Protein AF-A0A7S1J091-F1 (afdb_monomer)

pLDDT: mean 82.95, std 12.58, range [36.88, 96.19]

Solvent-accessible surface area (backbone atoms only — not comparable to full-atom values): 8462 Å² total; per-residue (Å²): 136,86,67,99,62,53,70,35,52,50,49,36,64,48,36,60,79,71,74,40,63,52,51,76,31,78,96,23,34,43,68,65,66,61,42,36,55,35,4,48,77,66,75,48,70,45,43,36,23,9,22,50,49,23,56,37,58,48,93,81,38,58,74,52,55,47,66,81,62,34,46,31,11,23,30,62,69,68,49,72,40,81,42,84,89,72,22,66,39,61,49,93,67,66,66,77,58,61,71,45,66,71,35,88,83,63,70,49,46,40,24,36,40,49,70,64,50,87,77,51,63,63,56,52,51,33,14,59,79,55,74,30,44,70,52,84,60,83,76,84,86,77,84,84,83,128

Mean predicted aligned error: 6.7 Å

Nearest PDB structures (foldseek):
  6s2x-assembly2_BBB  TM=3.663E-01  e=9.643E+00  Legionella pneumophila 130b
  3iv6-assembly2_B  TM=3.429E-01  e=9.025E+00  Cereibacter sphaeroides 2.4.1

Sequence (146 aa):
RRELASDPEVLASTLPTWGVDGFNGDTMQAVPEEYWRASLAHGRPLALEPEGGGYGAAYSLPPLASLNWTSMGWGYWWASMQLPAGTTQYGAAPGVDRLKWLDPEGRRMTHVCDRWQKHRGPAMQLAFFNGAGYVPWENIRGIWNG

Structure (mmCIF, N/CA/C/O backbone):
data_AF-A0A7S1J091-F1
#
_entry.id   AF-A0A7S1J091-F1
#
loop_
_atom_site.group_PDB
_atom_site.id
_atom_site.type_symbol
_atom_site.label_atom_id
_atom_site.label_alt_id
_atom_site.label_comp_id
_atom_site.label_asym_id
_atom_site.label_entity_id
_atom_site.label_seq_id
_atom_site.pdbx_PDB_ins_code
_atom_site.Cartn_x
_atom_site.Cartn_y
_atom_site.C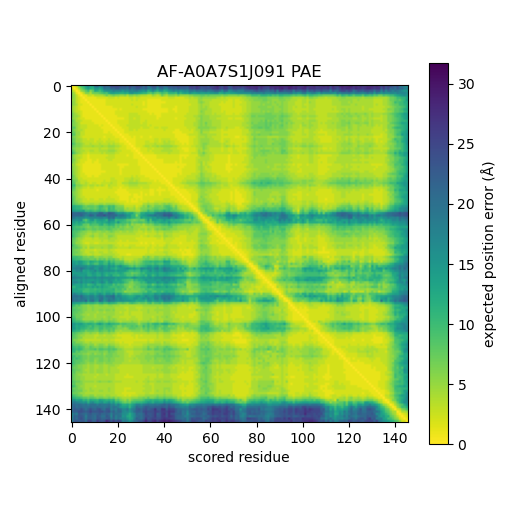artn_z
_atom_site.occupancy
_atom_site.B_iso_or_equiv
_atom_site.auth_seq_id
_atom_site.auth_comp_id
_atom_site.auth_asym_id
_atom_site.auth_atom_id
_atom_site.pdbx_PDB_model_num
ATOM 1 N N . ARG A 1 1 ? -6.397 20.587 18.016 1.00 50.88 1 ARG A N 1
ATOM 2 C CA . ARG A 1 1 ? -7.709 20.011 18.393 1.00 50.88 1 ARG A CA 1
ATOM 3 C C . ARG A 1 1 ? -7.412 18.638 18.987 1.00 50.88 1 ARG A C 1
ATOM 5 O O . ARG A 1 1 ? -6.716 17.892 18.321 1.00 50.88 1 ARG A O 1
ATOM 12 N N . ARG A 1 2 ? -7.767 18.347 20.246 1.00 55.06 2 ARG A N 1
ATOM 13 C CA . ARG A 1 2 ? -7.645 16.981 20.787 1.00 55.06 2 ARG A CA 1
ATOM 14 C C . ARG A 1 2 ? -8.987 16.310 20.568 1.00 55.06 2 ARG A C 1
ATOM 16 O O . ARG A 1 2 ? -9.983 16.776 21.113 1.00 55.06 2 ARG A O 1
ATOM 23 N N . GLU A 1 3 ? -9.006 15.319 19.697 1.00 74.88 3 GLU A N 1
ATOM 24 C CA . GLU A 1 3 ? -10.199 14.514 19.467 1.00 74.88 3 GLU A CA 1
ATOM 25 C C . GLU A 1 3 ? -10.390 13.540 20.640 1.00 74.88 3 GLU A C 1
ATOM 27 O O . GLU A 1 3 ? -9.458 13.290 21.408 1.00 74.88 3 GLU A O 1
ATOM 32 N N . LEU A 1 4 ? -11.621 13.062 20.840 1.00 82.25 4 LEU A N 1
ATOM 33 C CA . LEU A 1 4 ? -11.992 12.201 21.975 1.00 82.25 4 LEU A CA 1
ATOM 34 C C . LEU A 1 4 ? -11.426 10.775 21.861 1.00 82.25 4 LEU A C 1
ATOM 36 O O . LEU A 1 4 ? -11.417 10.043 22.846 1.00 82.25 4 LEU A O 1
ATOM 40 N N . ALA A 1 5 ? -10.958 10.398 20.674 1.00 88.00 5 ALA A N 1
ATOM 41 C CA . ALA A 1 5 ? -10.356 9.114 20.353 1.00 88.00 5 ALA A CA 1
ATOM 42 C C . ALA A 1 5 ? -9.159 9.331 19.414 1.00 88.00 5 ALA A C 1
ATOM 44 O O . ALA A 1 5 ? -9.018 10.401 18.819 1.00 88.00 5 ALA A O 1
ATOM 45 N N . SER A 1 6 ? -8.281 8.335 19.314 1.00 93.69 6 SER A N 1
ATOM 46 C CA . SER A 1 6 ? -7.167 8.350 18.365 1.00 93.69 6 SER A CA 1
ATOM 47 C C . SER A 1 6 ? -7.654 8.036 16.945 1.00 93.69 6 SER A C 1
ATOM 49 O O . SER A 1 6 ? -8.671 7.362 16.775 1.00 93.69 6 SER A O 1
ATOM 51 N N . ASP A 1 7 ? -6.909 8.465 15.923 1.00 93.31 7 ASP A N 1
ATOM 52 C CA . ASP A 1 7 ? -7.236 8.172 14.518 1.00 93.31 7 ASP A CA 1
ATOM 53 C C . ASP A 1 7 ? -7.452 6.660 14.251 1.00 93.31 7 ASP A C 1
ATOM 55 O O . ASP A 1 7 ? -8.443 6.323 13.595 1.00 93.31 7 ASP A O 1
ATOM 59 N N . PRO A 1 8 ? -6.634 5.726 14.799 1.00 94.69 8 PRO A N 1
ATOM 60 C CA . PRO A 1 8 ? -6.902 4.287 14.725 1.00 94.69 8 PRO A CA 1
ATOM 61 C C . PRO A 1 8 ? -8.286 3.871 15.232 1.00 94.69 8 PRO A C 1
ATOM 63 O O . PRO A 1 8 ? -8.980 3.116 14.556 1.00 94.69 8 PRO A O 1
ATOM 66 N N . GLU A 1 9 ? -8.702 4.367 16.401 1.00 95.62 9 GLU A N 1
ATOM 67 C CA . GLU A 1 9 ? -10.000 4.035 17.008 1.00 95.62 9 GLU A CA 1
ATOM 68 C C . GLU A 1 9 ? -11.168 4.615 16.204 1.00 95.62 9 GLU A C 1
ATOM 70 O O . GLU A 1 9 ? -12.186 3.949 15.982 1.00 95.62 9 GLU A O 1
ATOM 75 N N . VAL A 1 10 ? -11.018 5.850 15.716 1.00 94.75 10 VAL A N 1
ATOM 76 C CA . VAL A 1 10 ? -12.036 6.502 14.886 1.00 94.75 10 VAL A CA 1
ATOM 77 C C . VAL A 1 10 ? -12.226 5.740 13.575 1.00 94.75 10 VAL A C 1
ATOM 79 O O . VAL A 1 10 ? -13.361 5.425 13.215 1.00 94.75 10 VAL A O 1
ATOM 82 N N . LEU A 1 11 ? -11.145 5.388 12.872 1.00 94.62 11 LEU A N 1
ATOM 83 C CA . LEU A 1 11 ? -11.247 4.634 11.620 1.00 94.62 11 LEU A CA 1
ATOM 84 C C . LEU A 1 11 ? -11.773 3.211 11.840 1.00 94.62 11 LEU A C 1
ATOM 86 O O . LEU A 1 11 ? -12.645 2.773 11.088 1.00 94.62 11 LEU A O 1
ATOM 90 N N . ALA A 1 12 ? -11.294 2.511 12.873 1.00 95.31 12 ALA A N 1
ATOM 91 C CA . ALA A 1 12 ? -11.717 1.145 13.181 1.00 95.31 12 ALA A CA 1
ATOM 92 C C . ALA A 1 12 ? -13.221 1.041 13.476 1.00 95.31 12 ALA A C 1
ATOM 94 O O . ALA A 1 12 ? -13.865 0.093 13.032 1.00 95.31 12 ALA A O 1
ATOM 95 N N . SER A 1 13 ? -13.789 2.029 14.170 1.00 94.06 13 SER A N 1
ATOM 96 C CA . SER A 1 13 ? -15.223 2.065 14.476 1.00 94.06 13 SER A CA 1
ATOM 97 C C . SER A 1 13 ? -16.081 2.597 13.322 1.00 94.06 13 SER A C 1
ATOM 99 O O . SER A 1 13 ? -17.204 2.134 13.129 1.00 94.06 13 SER A O 1
ATOM 101 N N . THR A 1 14 ? -15.571 3.546 12.528 1.00 94.69 14 THR A N 1
ATOM 102 C CA . THR A 1 14 ? -16.380 4.270 11.533 1.00 94.69 14 THR A CA 1
ATOM 103 C C . THR A 1 14 ? -16.428 3.574 10.174 1.00 94.69 14 THR A C 1
ATOM 105 O O . THR A 1 14 ? -17.515 3.414 9.615 1.00 94.69 14 THR A O 1
ATOM 108 N N . LEU A 1 15 ? -15.289 3.127 9.630 1.00 94.94 15 LEU A N 1
ATOM 109 C CA . LEU A 1 15 ? -15.224 2.549 8.278 1.00 94.94 15 LEU A CA 1
ATOM 110 C C . LEU A 1 15 ? -16.178 1.353 8.071 1.00 94.94 15 LEU A C 1
ATOM 112 O O . LEU A 1 15 ? -16.877 1.330 7.050 1.00 94.94 15 LEU A O 1
ATOM 116 N N . PRO A 1 16 ? -16.331 0.420 9.036 1.00 92.00 16 PRO A N 1
ATOM 117 C CA . PRO A 1 16 ? -17.281 -0.683 8.902 1.00 92.00 16 PRO A CA 1
ATOM 118 C C . PRO A 1 16 ? -18.736 -0.235 8.730 1.00 92.00 16 PRO A C 1
ATOM 120 O O . PRO A 1 16 ? -19.500 -0.914 8.042 1.00 92.00 16 PRO A O 1
ATOM 123 N N . THR A 1 17 ? -19.122 0.903 9.321 1.00 94.06 17 THR A N 1
ATOM 124 C CA . THR A 1 17 ? -20.486 1.457 9.205 1.00 94.06 17 THR A CA 1
ATOM 125 C C . THR A 1 17 ? -20.792 1.965 7.798 1.00 94.06 17 THR A C 1
ATOM 127 O O . THR A 1 17 ? -21.953 2.034 7.402 1.00 94.06 17 THR A O 1
ATOM 130 N N . TRP A 1 18 ? -19.751 2.272 7.023 1.00 95.06 18 TRP A N 1
ATOM 131 C CA . TRP A 1 18 ? -19.848 2.697 5.628 1.00 95.06 18 TRP A CA 1
ATOM 132 C C . TRP A 1 18 ? -19.681 1.538 4.643 1.00 95.06 18 TRP A C 1
ATOM 134 O O . TRP A 1 18 ? -19.684 1.763 3.436 1.00 95.06 18 TRP A O 1
ATOM 144 N N . GLY A 1 19 ? -19.515 0.305 5.136 1.00 94.00 19 GLY A N 1
ATOM 145 C CA . GLY A 1 19 ? -19.191 -0.843 4.289 1.00 94.00 19 GLY A CA 1
ATOM 146 C C . GLY A 1 19 ? -17.793 -0.752 3.672 1.00 94.00 19 GLY A C 1
ATOM 147 O O . GLY A 1 19 ? -17.563 -1.316 2.609 1.00 94.00 19 GLY A O 1
ATOM 148 N N . VAL A 1 20 ? -16.878 -0.016 4.310 1.00 94.12 20 VAL A N 1
ATOM 149 C CA . VAL A 1 20 ? -15.489 0.125 3.872 1.00 94.12 20 VAL A CA 1
ATOM 150 C C . VAL A 1 20 ? -14.621 -0.869 4.640 1.00 94.12 20 VAL A C 1
ATOM 152 O O . VAL A 1 20 ? -14.604 -0.860 5.870 1.00 94.12 20 VAL A O 1
ATOM 155 N N . ASP A 1 21 ? -13.880 -1.707 3.916 1.00 93.50 21 ASP A N 1
ATOM 156 C CA . ASP A 1 21 ? -13.051 -2.764 4.511 1.00 93.50 21 ASP A CA 1
ATOM 157 C C . ASP A 1 21 ? -11.617 -2.323 4.825 1.00 93.50 21 ASP A C 1
ATOM 159 O O . ASP A 1 21 ? -10.864 -3.068 5.442 1.00 93.50 21 ASP A O 1
ATOM 163 N N . GLY A 1 22 ? -11.208 -1.123 4.416 1.00 93.75 22 GLY A N 1
ATOM 164 C CA . GLY A 1 22 ? -9.831 -0.664 4.556 1.00 93.75 22 GLY A CA 1
ATOM 165 C C . GLY A 1 22 ? -9.597 0.722 3.977 1.00 93.75 22 GLY A C 1
ATOM 166 O O . GLY A 1 22 ? -10.535 1.412 3.580 1.00 93.75 22 GLY A O 1
ATOM 167 N N . PHE A 1 23 ? -8.339 1.147 3.925 1.00 92.94 23 PHE A N 1
ATOM 168 C CA . PHE A 1 23 ? -7.987 2.444 3.358 1.00 92.94 23 PHE A CA 1
ATOM 169 C C . PHE A 1 23 ? -6.600 2.448 2.719 1.00 92.94 23 PHE A C 1
ATOM 171 O O . PHE A 1 23 ? -5.694 1.704 3.102 1.00 92.94 23 PHE A O 1
ATOM 178 N N . ASN A 1 24 ? -6.455 3.348 1.749 1.00 91.00 24 ASN A N 1
ATOM 179 C CA . ASN A 1 24 ? -5.197 3.639 1.086 1.00 91.00 24 ASN A CA 1
ATOM 180 C C . ASN A 1 24 ? -4.383 4.645 1.914 1.00 91.00 24 ASN A C 1
ATOM 182 O O . ASN A 1 24 ? -4.865 5.736 2.218 1.00 91.00 24 ASN A O 1
ATOM 186 N N . GLY A 1 25 ? -3.164 4.264 2.293 1.00 89.81 25 GLY A N 1
ATOM 187 C CA . GLY A 1 25 ? -2.206 5.102 3.009 1.00 89.81 25 GLY A CA 1
ATOM 188 C C . GLY A 1 25 ? -1.366 5.931 2.044 1.00 89.81 25 GLY A C 1
ATOM 189 O O . GLY A 1 25 ? -0.169 5.677 1.894 1.00 89.81 25 GLY A O 1
ATOM 190 N N . ASP A 1 26 ? -1.984 6.888 1.351 1.00 87.31 26 ASP A N 1
ATOM 191 C CA . ASP A 1 26 ? -1.262 7.797 0.454 1.00 87.31 26 ASP A CA 1
ATOM 192 C C . ASP A 1 26 ? -0.231 8.612 1.235 1.00 87.31 26 ASP A C 1
ATOM 194 O O . ASP A 1 26 ? -0.509 9.079 2.339 1.00 87.31 26 ASP A O 1
ATOM 198 N N . THR A 1 27 ? 0.981 8.755 0.696 1.00 84.62 27 THR A N 1
ATOM 199 C CA . THR A 1 27 ? 2.152 9.363 1.357 1.00 84.62 27 THR A CA 1
ATOM 200 C C . THR A 1 27 ? 2.676 8.617 2.590 1.00 84.62 27 THR A C 1
ATOM 202 O O . THR A 1 27 ? 3.646 9.051 3.215 1.00 84.62 27 THR A O 1
ATOM 205 N N . MET A 1 28 ? 2.101 7.456 2.922 1.00 87.31 28 MET A N 1
ATOM 206 C CA . MET A 1 28 ? 2.491 6.645 4.074 1.00 87.31 28 MET A CA 1
ATOM 207 C C . MET A 1 28 ? 3.260 5.403 3.625 1.00 87.31 28 MET A C 1
ATOM 209 O O . MET A 1 28 ? 2.666 4.408 3.220 1.00 87.31 28 MET A O 1
ATOM 213 N N . GLN A 1 29 ? 4.591 5.408 3.760 1.00 84.06 29 GLN A N 1
ATOM 214 C CA . GLN A 1 29 ? 5.416 4.238 3.405 1.00 84.06 29 GLN A CA 1
ATOM 215 C C . GLN A 1 29 ? 5.144 2.987 4.268 1.00 84.06 29 GLN A C 1
ATOM 217 O O . GLN A 1 29 ? 5.541 1.875 3.916 1.00 84.06 29 GLN A O 1
ATOM 222 N N . ALA A 1 30 ? 4.493 3.179 5.414 1.00 86.69 30 ALA A N 1
ATOM 223 C CA . ALA A 1 30 ? 3.929 2.145 6.265 1.00 86.69 30 ALA A CA 1
ATOM 224 C C . ALA A 1 30 ? 2.669 2.708 6.938 1.00 86.69 30 ALA A C 1
ATOM 226 O O . ALA A 1 30 ? 2.595 3.904 7.201 1.00 86.69 30 ALA A O 1
ATOM 227 N N . VAL A 1 31 ? 1.694 1.858 7.252 1.00 90.31 31 VAL A N 1
ATOM 228 C CA . VAL A 1 31 ? 0.614 2.219 8.181 1.00 90.31 31 VAL A CA 1
ATOM 229 C C . VAL A 1 31 ? 1.001 1.657 9.550 1.00 90.31 31 VAL A C 1
ATOM 231 O O . VAL A 1 31 ? 1.342 0.474 9.603 1.00 90.31 31 VAL A O 1
ATOM 234 N N . PRO A 1 32 ? 1.001 2.446 10.638 1.00 90.38 32 PRO A N 1
ATOM 235 C CA . PRO A 1 32 ? 1.353 1.952 11.968 1.00 90.38 32 PRO A CA 1
ATOM 236 C C . PRO A 1 32 ? 0.501 0.753 12.423 1.00 90.38 32 PRO A C 1
ATOM 238 O O . PRO A 1 32 ? -0.697 0.686 12.148 1.00 90.38 32 PRO A O 1
ATOM 241 N N . GLU A 1 33 ? 1.110 -0.187 13.154 1.00 91.75 33 GLU A N 1
ATOM 242 C CA . GLU A 1 33 ? 0.461 -1.428 13.621 1.00 91.75 33 GLU A CA 1
ATOM 243 C C . GLU A 1 33 ? -0.785 -1.172 14.493 1.00 91.75 33 GLU A C 1
ATOM 245 O O . GLU A 1 33 ? -1.724 -1.968 14.512 1.00 91.75 33 GLU A O 1
ATOM 250 N N . GLU A 1 34 ? -0.834 -0.032 15.183 1.00 93.94 34 GLU A N 1
ATOM 251 C CA . GLU A 1 34 ? -1.977 0.402 15.996 1.00 93.94 34 GLU A CA 1
ATOM 252 C C . GLU A 1 34 ? -3.298 0.485 15.215 1.00 93.94 34 GLU A C 1
ATOM 254 O O . GLU A 1 34 ? -4.339 0.158 15.780 1.00 93.94 34 GLU A O 1
ATOM 259 N N . TYR A 1 35 ? -3.275 0.813 13.917 1.00 94.56 35 TYR A N 1
ATOM 260 C CA . TYR A 1 35 ? -4.479 0.815 13.073 1.00 94.56 35 TYR A CA 1
ATOM 261 C C . TYR A 1 35 ? -5.050 -0.593 12.903 1.00 94.56 35 TYR A C 1
ATOM 263 O O . TYR A 1 35 ? -6.261 -0.803 12.987 1.00 94.56 35 TYR A O 1
ATOM 271 N N . TRP A 1 36 ? -4.173 -1.580 12.717 1.00 94.50 36 TRP A N 1
ATOM 272 C CA . TRP A 1 36 ? -4.578 -2.977 12.635 1.00 94.50 36 TRP A CA 1
ATOM 273 C C . TRP A 1 36 ? -5.072 -3.488 13.993 1.00 94.50 36 TRP A C 1
ATOM 275 O O . TRP A 1 36 ? -6.148 -4.082 14.068 1.00 94.50 36 TRP A O 1
ATOM 285 N N . ARG A 1 37 ? -4.357 -3.194 15.087 1.00 96.12 37 ARG A N 1
ATOM 286 C CA . ARG A 1 37 ? -4.762 -3.606 16.445 1.00 96.12 37 ARG A CA 1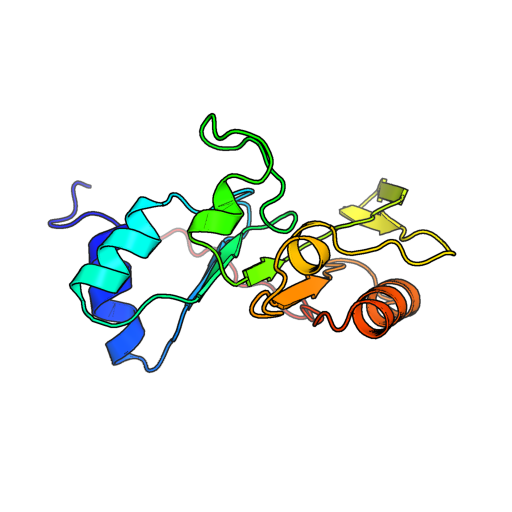
ATOM 287 C C . ARG A 1 37 ? -6.121 -3.036 16.847 1.00 96.12 37 ARG A C 1
ATOM 289 O O . ARG A 1 37 ? -6.944 -3.785 17.369 1.00 96.12 37 ARG A O 1
ATOM 296 N N . ALA A 1 38 ? -6.372 -1.759 16.561 1.00 96.19 38 ALA A N 1
ATOM 297 C CA . ALA A 1 38 ? -7.675 -1.140 16.790 1.00 96.19 38 ALA A CA 1
ATOM 298 C C . ALA A 1 38 ? -8.767 -1.863 15.986 1.00 96.19 38 ALA A C 1
ATOM 300 O O . ALA A 1 38 ? -9.783 -2.268 16.542 1.00 96.19 38 ALA A O 1
ATOM 301 N N . SER A 1 39 ? -8.531 -2.141 14.699 1.00 95.75 39 SER A N 1
ATOM 302 C CA . SER A 1 39 ? -9.507 -2.858 13.866 1.00 95.75 39 SER A CA 1
ATOM 303 C C . SER A 1 39 ? -9.859 -4.260 14.386 1.00 95.75 39 SER A C 1
ATOM 305 O O . SER A 1 39 ? -11.025 -4.660 14.379 1.00 95.75 39 SER A O 1
ATOM 307 N N . LEU A 1 40 ? -8.878 -4.985 14.939 1.00 95.12 40 LEU A N 1
ATOM 308 C CA . LEU A 1 40 ? -9.120 -6.275 15.585 1.00 95.12 40 LEU A CA 1
ATOM 309 C C . LEU A 1 40 ? -9.985 -6.155 16.842 1.00 95.12 40 LEU A C 1
ATOM 311 O O . LEU A 1 40 ? -10.839 -7.011 17.063 1.00 95.12 40 LEU A O 1
ATOM 315 N N . ALA A 1 41 ? -9.794 -5.106 17.646 1.00 94.12 41 ALA A N 1
ATOM 316 C CA . ALA A 1 41 ? -10.614 -4.861 18.833 1.00 94.12 41 ALA A CA 1
ATOM 317 C C . ALA A 1 41 ? -12.092 -4.608 18.477 1.00 94.12 41 ALA A C 1
ATOM 319 O O . ALA A 1 41 ? -12.981 -4.978 19.243 1.00 94.12 41 ALA A O 1
ATOM 320 N N . HIS A 1 42 ? -12.355 -4.067 17.283 1.00 90.75 42 HIS A N 1
ATOM 321 C CA . HIS A 1 42 ? -13.697 -3.892 16.710 1.00 90.75 42 HIS A CA 1
ATOM 322 C C . HIS A 1 42 ? -14.192 -5.120 15.915 1.00 90.75 42 HIS A C 1
ATOM 324 O O . HIS A 1 42 ? -15.246 -5.079 15.280 1.00 90.75 42 HIS A O 1
ATOM 330 N N . GLY A 1 43 ? -13.457 -6.238 15.958 1.00 92.81 43 GLY A N 1
ATOM 331 C CA . GLY A 1 43 ? -13.864 -7.532 15.399 1.00 92.81 43 GLY A CA 1
ATOM 332 C C . GLY A 1 43 ? -13.745 -7.656 13.878 1.00 92.81 43 GLY A C 1
ATOM 333 O O . GLY A 1 43 ? -14.204 -8.652 13.317 1.00 92.81 43 GLY A O 1
ATOM 334 N N . ARG A 1 44 ? -13.147 -6.671 13.194 1.00 91.00 44 ARG A N 1
ATOM 335 C CA . ARG A 1 44 ? -12.992 -6.660 11.731 1.00 91.00 44 ARG A CA 1
ATOM 336 C C . ARG A 1 44 ? -11.629 -6.078 11.343 1.00 91.00 44 ARG A C 1
ATOM 338 O O . ARG A 1 44 ? -11.467 -4.864 11.429 1.00 91.00 44 ARG A O 1
ATOM 345 N N . PRO A 1 45 ? -10.657 -6.897 10.898 1.00 92.19 45 PRO A N 1
ATOM 346 C CA . PRO A 1 45 ? -9.360 -6.387 10.473 1.00 92.19 45 PRO A CA 1
ATOM 347 C C . PRO A 1 45 ? -9.506 -5.486 9.244 1.00 92.19 45 PRO A C 1
ATOM 349 O O . PRO A 1 45 ? -10.085 -5.899 8.240 1.00 92.19 45 PRO A O 1
ATOM 352 N N . LEU A 1 46 ? -8.963 -4.271 9.321 1.00 94.31 46 LEU A N 1
ATOM 353 C CA . LEU A 1 46 ? -8.937 -3.348 8.188 1.00 94.31 46 LEU A CA 1
ATOM 354 C C . LEU A 1 46 ? -7.864 -3.761 7.172 1.00 94.31 46 LEU A C 1
ATOM 356 O O . LEU A 1 46 ? -6.745 -4.130 7.533 1.00 94.31 46 LEU A O 1
ATOM 360 N N . ALA A 1 47 ? -8.186 -3.633 5.889 1.00 93.94 47 ALA A N 1
ATOM 361 C CA . ALA A 1 47 ? -7.255 -3.787 4.786 1.00 93.94 47 ALA A CA 1
ATOM 362 C C . ALA A 1 47 ? -6.406 -2.512 4.642 1.00 93.94 47 ALA A C 1
ATOM 364 O O . ALA A 1 47 ? -6.841 -1.491 4.108 1.00 93.94 47 ALA A O 1
ATOM 365 N N . LEU A 1 48 ? -5.196 -2.557 5.196 1.00 93.44 48 LEU A N 1
ATOM 366 C CA . LEU A 1 48 ? -4.273 -1.424 5.216 1.00 93.44 48 LEU A CA 1
ATOM 367 C C . LEU A 1 48 ? -3.355 -1.468 3.997 1.00 93.44 48 LEU A C 1
ATOM 369 O O . LEU A 1 48 ? -2.648 -2.457 3.790 1.00 93.44 48 LEU A O 1
ATOM 373 N N . GLU A 1 49 ? -3.332 -0.385 3.225 1.00 93.00 49 GLU A N 1
ATOM 374 C CA . GLU A 1 49 ? -2.601 -0.313 1.963 1.00 93.00 49 GLU A CA 1
ATOM 375 C C . GLU A 1 49 ? -1.567 0.838 1.967 1.00 93.00 49 GLU A C 1
ATOM 377 O O . GLU A 1 49 ? -1.856 1.922 1.464 1.00 93.00 49 GLU A O 1
ATOM 382 N N . PRO A 1 50 ? -0.361 0.653 2.544 1.00 90.50 50 PRO A N 1
ATOM 383 C CA . PRO A 1 50 ? 0.708 1.660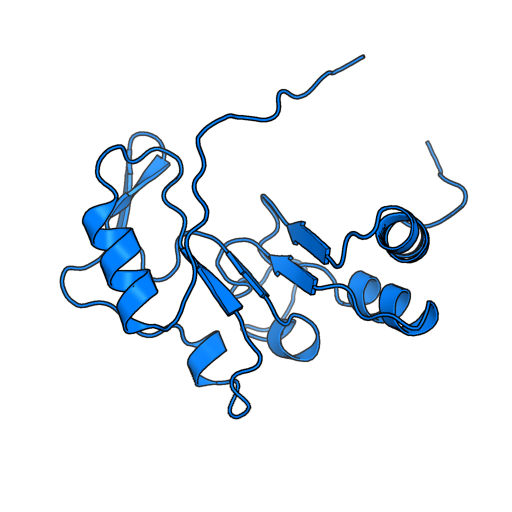 2.541 1.00 90.50 50 PRO A CA 1
ATOM 384 C C . PRO A 1 50 ? 1.315 1.914 1.151 1.00 90.50 50 PRO A C 1
ATOM 386 O O . PRO A 1 50 ? 1.446 0.988 0.344 1.00 90.50 50 PRO A O 1
ATOM 389 N N . GLU A 1 51 ? 1.751 3.152 0.901 1.00 88.44 51 GLU A N 1
ATOM 390 C CA . GLU A 1 51 ? 2.502 3.550 -0.297 1.00 88.44 51 GLU A CA 1
ATOM 391 C C . GLU A 1 51 ? 3.907 2.922 -0.324 1.00 88.44 51 GLU A C 1
ATOM 393 O O . GLU A 1 51 ? 4.494 2.557 0.694 1.00 88.44 51 GLU A O 1
ATOM 398 N N . GLY A 1 52 ? 4.469 2.757 -1.521 1.00 82.38 52 GLY A N 1
ATOM 399 C CA . GLY A 1 52 ? 5.748 2.081 -1.710 1.00 82.38 52 GLY A CA 1
ATOM 400 C C . GLY A 1 52 ? 5.667 0.617 -1.295 1.00 82.38 52 GLY A C 1
ATOM 401 O O . GLY A 1 52 ? 6.629 0.082 -0.756 1.00 82.38 52 GLY A O 1
ATOM 402 N N . GLY A 1 53 ? 4.501 -0.006 -1.474 1.00 81.12 53 GLY A N 1
ATOM 403 C CA . GLY A 1 53 ? 4.238 -1.410 -1.203 1.00 81.12 53 GLY A CA 1
ATOM 404 C C . GLY A 1 53 ? 4.331 -1.810 0.264 1.00 81.12 53 GLY A C 1
ATOM 405 O O . GLY A 1 53 ? 4.206 -2.993 0.519 1.00 81.12 53 GLY A O 1
ATOM 406 N N . GLY A 1 54 ? 4.549 -0.901 1.221 1.00 77.12 54 GLY A N 1
ATOM 407 C CA . GLY A 1 54 ? 4.854 -1.263 2.613 1.00 77.12 54 GLY A CA 1
ATOM 408 C C . GLY A 1 54 ? 6.306 -1.703 2.838 1.00 77.12 54 GLY A C 1
ATOM 409 O O . GLY A 1 54 ? 6.624 -2.265 3.884 1.00 77.12 54 GLY A O 1
ATOM 410 N N . TYR A 1 55 ? 7.195 -1.459 1.867 1.00 73.50 55 TYR A N 1
ATOM 411 C CA . TYR A 1 55 ? 8.623 -1.788 1.946 1.00 73.50 55 TYR A CA 1
ATOM 412 C C . TYR A 1 55 ? 9.431 -0.841 2.849 1.00 73.50 55 TYR A C 1
ATOM 414 O O . TYR A 1 55 ? 10.603 -1.116 3.114 1.00 73.50 55 TYR A O 1
ATOM 422 N N . GLY A 1 56 ? 8.848 0.291 3.256 1.00 61.53 56 GLY A N 1
ATOM 423 C CA . GLY A 1 56 ? 9.580 1.403 3.853 1.00 61.53 56 GLY A CA 1
ATOM 424 C C . GLY A 1 56 ? 9.939 1.223 5.326 1.00 61.53 56 GLY A C 1
ATOM 425 O O . GLY A 1 56 ? 9.169 0.687 6.117 1.00 61.53 56 GLY A O 1
ATOM 426 N N . ALA A 1 57 ? 11.096 1.778 5.692 1.00 53.50 57 ALA A N 1
ATOM 427 C CA . 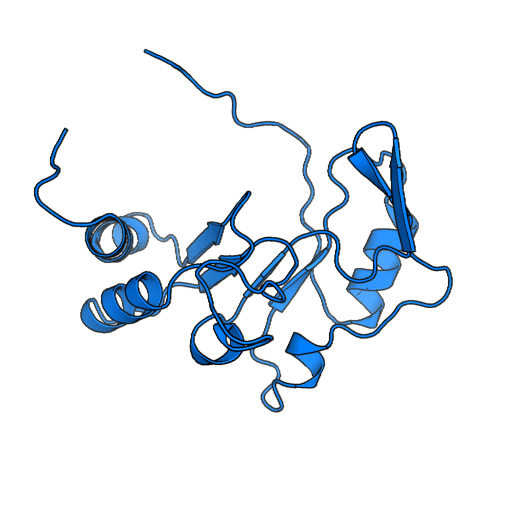ALA A 1 57 ? 11.554 1.997 7.065 1.00 53.50 57 ALA A CA 1
ATOM 428 C C . ALA A 1 57 ? 10.935 3.274 7.677 1.00 53.50 57 ALA A C 1
ATOM 430 O O . ALA A 1 57 ? 11.604 4.039 8.373 1.00 53.50 57 ALA A O 1
ATOM 431 N N . ALA A 1 58 ? 9.671 3.565 7.363 1.00 58.19 58 ALA A N 1
ATOM 432 C CA . ALA A 1 58 ? 8.964 4.665 8.006 1.00 58.19 58 ALA A CA 1
ATOM 433 C C . ALA A 1 58 ? 8.611 4.281 9.447 1.00 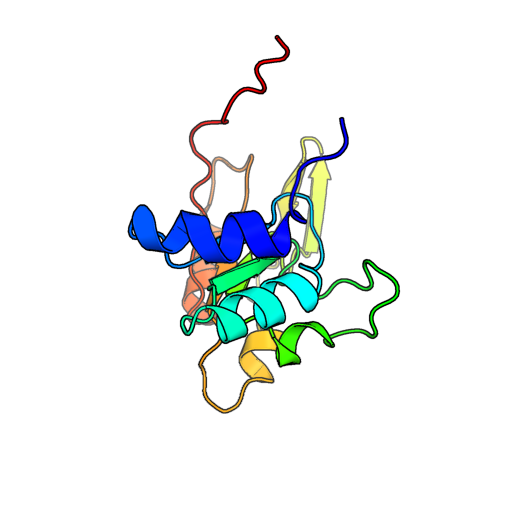58.19 58 ALA A C 1
ATOM 435 O O . ALA A 1 58 ? 8.446 3.104 9.764 1.00 58.19 58 ALA A O 1
ATOM 436 N N . TYR A 1 59 ? 8.522 5.281 10.326 1.00 57.66 59 TYR A N 1
ATOM 437 C CA . TYR A 1 59 ? 8.250 5.088 11.758 1.00 57.66 59 TYR A CA 1
ATOM 438 C C . TYR A 1 59 ? 9.281 4.205 12.485 1.00 57.66 59 TYR A C 1
ATOM 440 O O . TYR A 1 59 ? 8.944 3.528 13.452 1.00 57.66 59 TYR A O 1
ATOM 448 N N . SER A 1 60 ? 10.540 4.207 12.027 1.00 68.25 60 SER A N 1
ATOM 449 C CA . SER A 1 60 ? 11.632 3.403 12.607 1.00 68.25 60 SER A CA 1
ATOM 450 C C . SER A 1 60 ? 11.380 1.889 12.570 1.00 68.25 60 SER A C 1
ATOM 452 O O . SER A 1 60 ? 11.950 1.139 13.364 1.00 68.25 60 SER A O 1
ATOM 454 N N . LEU A 1 61 ? 10.531 1.429 11.649 1.00 71.06 61 LEU A N 1
ATOM 455 C CA . LEU A 1 61 ? 10.244 0.013 11.471 1.00 71.06 61 LEU A CA 1
ATOM 456 C C . LEU A 1 61 ? 11.394 -0.698 10.740 1.00 71.06 61 LEU A C 1
ATOM 458 O O . LEU A 1 61 ? 11.942 -0.152 9.776 1.00 71.06 61 LEU A O 1
ATOM 462 N N . PRO A 1 62 ? 11.745 -1.936 11.142 1.00 79.38 62 PRO A N 1
ATOM 463 C CA . PRO A 1 62 ? 12.627 -2.780 10.351 1.00 79.38 62 PRO A CA 1
ATOM 464 C C . PRO A 1 62 ? 12.066 -2.991 8.937 1.00 79.38 62 PRO A C 1
ATOM 466 O O . PRO A 1 62 ? 10.842 -3.047 8.765 1.00 79.38 62 PRO A O 1
ATOM 469 N N . PRO A 1 63 ? 12.929 -3.179 7.922 1.00 77.88 63 PRO A N 1
ATOM 470 C CA . PRO A 1 63 ? 12.478 -3.561 6.591 1.00 77.88 63 PRO A CA 1
ATOM 471 C C . PRO A 1 63 ? 11.524 -4.759 6.658 1.00 77.88 63 PRO A C 1
ATOM 473 O O . PRO A 1 63 ? 11.820 -5.745 7.329 1.00 77.88 63 PRO A O 1
ATOM 476 N N . LEU A 1 64 ? 10.405 -4.680 5.931 1.00 80.25 64 LEU A N 1
ATOM 477 C CA . LEU A 1 64 ? 9.369 -5.723 5.838 1.00 80.25 64 LEU A CA 1
ATOM 478 C C . LEU A 1 64 ? 8.518 -5.954 7.098 1.00 80.25 64 LEU A C 1
ATOM 480 O O . LEU A 1 64 ? 7.634 -6.806 7.049 1.00 80.25 64 LEU A O 1
ATOM 484 N N . ALA A 1 65 ? 8.712 -5.208 8.192 1.00 83.94 65 ALA A N 1
ATOM 485 C CA . ALA A 1 65 ? 7.938 -5.412 9.423 1.00 83.94 65 ALA A CA 1
ATOM 486 C C . ALA A 1 65 ? 6.417 -5.321 9.197 1.00 83.94 65 ALA A C 1
ATOM 488 O O . ALA A 1 65 ? 5.659 -6.071 9.807 1.00 83.94 65 ALA A O 1
ATOM 489 N N . SER A 1 66 ? 5.987 -4.469 8.260 1.00 84.31 66 SER A N 1
ATOM 490 C CA . SER A 1 66 ? 4.582 -4.281 7.881 1.00 84.31 66 SER A CA 1
ATOM 491 C C . SER A 1 66 ? 3.884 -5.551 7.378 1.00 84.31 66 SER A C 1
ATOM 493 O O . SER A 1 66 ? 2.654 -5.596 7.411 1.00 84.31 66 SER A O 1
ATOM 495 N N . LEU A 1 67 ? 4.615 -6.601 6.967 1.00 86.75 67 LEU A N 1
ATOM 496 C CA . LEU A 1 67 ? 4.025 -7.908 6.628 1.00 86.75 67 LEU A CA 1
ATOM 497 C C . LEU A 1 67 ? 3.213 -8.505 7.773 1.00 86.75 67 LEU A C 1
ATOM 499 O O . LEU A 1 67 ? 2.264 -9.239 7.523 1.00 86.75 67 LEU A O 1
ATOM 503 N N . ASN A 1 68 ? 3.574 -8.191 9.017 1.00 88.62 68 ASN A N 1
ATOM 504 C CA . ASN A 1 68 ? 2.915 -8.764 10.183 1.00 88.62 68 ASN A CA 1
ATOM 505 C C . ASN A 1 68 ? 1.463 -8.280 10.346 1.00 88.62 68 ASN A C 1
ATOM 507 O O . ASN A 1 68 ? 0.684 -8.956 11.012 1.00 88.62 68 ASN A O 1
ATOM 511 N N . TRP A 1 69 ? 1.093 -7.127 9.770 1.00 90.62 69 TRP A N 1
ATOM 512 C CA . TRP A 1 69 ? -0.228 -6.518 9.990 1.00 90.62 69 TRP A CA 1
ATOM 513 C C . TRP A 1 69 ? -0.872 -5.872 8.753 1.00 90.62 69 TRP A C 1
ATOM 515 O O . TRP A 1 69 ? -2.009 -5.412 8.829 1.00 90.62 69 TRP A O 1
ATOM 525 N N . THR A 1 70 ? -0.185 -5.822 7.608 1.00 89.75 70 THR A N 1
ATOM 526 C CA . THR A 1 70 ? -0.748 -5.294 6.354 1.00 89.75 70 THR A CA 1
ATOM 527 C C . THR A 1 70 ? -0.941 -6.414 5.340 1.00 89.75 70 THR A C 1
ATOM 529 O O . THR A 1 70 ? 0.002 -7.107 4.959 1.00 89.75 70 THR A O 1
ATOM 532 N N . SER A 1 71 ? -2.172 -6.571 4.860 1.00 89.50 71 SER A N 1
ATOM 533 C CA . SER A 1 71 ? -2.512 -7.484 3.764 1.00 89.50 71 SER A CA 1
ATOM 534 C C . SER A 1 71 ? -2.428 -6.813 2.393 1.00 89.50 71 SER A C 1
ATOM 536 O O . SER A 1 71 ? -2.506 -7.492 1.371 1.00 89.50 71 SER A O 1
ATOM 538 N N . MET A 1 72 ? -2.254 -5.490 2.343 1.00 92.69 72 MET A N 1
ATOM 539 C CA . MET A 1 72 ? -2.198 -4.746 1.092 1.00 92.69 72 MET A CA 1
ATOM 540 C C . MET A 1 72 ? -0.992 -3.808 1.023 1.00 92.69 72 MET A C 1
ATOM 542 O O . MET A 1 72 ? -0.251 -3.628 1.990 1.00 92.69 72 MET A O 1
ATOM 546 N N . GLY A 1 73 ? -0.760 -3.236 -0.154 1.00 91.12 73 GLY A N 1
ATOM 547 C CA . GLY A 1 73 ? 0.185 -2.145 -0.376 1.00 91.12 73 GLY A CA 1
ATOM 548 C C . GLY A 1 73 ? 0.000 -1.556 -1.769 1.00 91.12 73 GLY A C 1
ATOM 549 O O . GLY A 1 73 ? -0.558 -2.208 -2.645 1.00 91.12 73 GLY A O 1
ATOM 550 N N . TRP A 1 74 ? 0.487 -0.345 -2.009 1.00 90.69 74 TRP A N 1
ATOM 551 C CA . TRP A 1 74 ? 0.390 0.263 -3.334 1.00 90.69 74 TRP A CA 1
ATOM 552 C C . TRP A 1 74 ? 1.615 1.100 -3.687 1.00 90.69 74 TRP A C 1
ATOM 554 O O . TRP A 1 74 ? 2.449 1.394 -2.836 1.00 90.69 74 TRP A O 1
ATOM 564 N N . GLY A 1 75 ? 1.736 1.493 -4.951 1.00 86.75 75 GLY A N 1
ATOM 565 C CA . GLY A 1 75 ? 2.681 2.518 -5.390 1.00 86.75 75 GLY A CA 1
ATOM 566 C C . GLY A 1 75 ? 3.658 2.036 -6.456 1.00 86.75 75 GLY A C 1
ATOM 567 O O . GLY A 1 75 ? 3.339 1.173 -7.273 1.00 86.75 75 GLY A O 1
ATOM 568 N N . TYR A 1 76 ? 4.849 2.630 -6.451 1.00 82.31 76 TYR A N 1
ATOM 569 C CA . TYR A 1 76 ? 5.851 2.516 -7.516 1.00 82.31 76 TYR A CA 1
ATOM 570 C C . TYR A 1 76 ? 6.910 1.455 -7.203 1.00 82.31 76 TYR A C 1
ATOM 572 O O . TYR A 1 76 ? 8.101 1.744 -7.075 1.00 82.31 76 TYR A O 1
ATOM 580 N N . TRP A 1 77 ? 6.483 0.214 -6.989 1.00 74.56 77 TRP A N 1
ATOM 581 C CA . TRP A 1 77 ? 7.410 -0.870 -6.666 1.00 74.56 77 TRP A CA 1
ATOM 582 C C . TRP A 1 77 ? 8.071 -1.407 -7.941 1.00 74.56 77 TRP A C 1
ATOM 584 O O . TRP A 1 77 ? 7.431 -1.514 -8.978 1.00 74.56 77 TRP A O 1
ATOM 594 N N . TRP A 1 78 ? 9.371 -1.715 -7.882 1.00 74.12 78 TRP A N 1
ATOM 595 C CA . TRP A 1 78 ? 10.178 -2.076 -9.062 1.00 74.12 78 TRP A CA 1
ATOM 596 C C . TRP A 1 78 ? 10.302 -0.970 -10.135 1.00 74.12 78 TRP A C 1
ATOM 598 O O . TRP A 1 78 ? 10.564 -1.227 -11.313 1.00 74.12 78 TRP A O 1
ATOM 608 N N . ALA A 1 79 ? 10.159 0.291 -9.728 1.00 68.38 79 ALA A N 1
ATOM 609 C CA . ALA A 1 79 ? 10.575 1.431 -10.534 1.00 68.38 79 ALA A CA 1
ATOM 610 C C . ALA A 1 79 ? 12.086 1.348 -10.825 1.00 68.38 79 ALA A C 1
ATOM 612 O O . ALA A 1 79 ? 12.893 1.345 -9.897 1.00 68.38 79 ALA A O 1
ATOM 613 N N . SER A 1 80 ? 12.484 1.313 -12.099 1.00 58.91 80 SER A N 1
ATOM 614 C CA . SER A 1 80 ? 13.897 1.419 -12.486 1.00 58.91 80 SER A CA 1
ATOM 615 C C . SER A 1 80 ? 14.415 2.847 -12.328 1.00 58.91 80 SER A C 1
ATOM 617 O O . SER A 1 80 ? 15.604 3.052 -12.104 1.00 58.91 80 SER A O 1
ATOM 619 N N . MET A 1 81 ? 13.527 3.836 -12.461 1.00 67.94 81 MET A N 1
ATOM 620 C CA . MET A 1 81 ? 13.832 5.246 -12.252 1.00 67.94 81 MET A CA 1
ATOM 621 C C . MET A 1 81 ? 12.549 6.031 -11.985 1.00 67.94 81 MET A C 1
ATOM 623 O O . MET A 1 81 ? 11.526 5.809 -12.638 1.00 67.94 81 MET A O 1
ATOM 627 N N . GLN A 1 82 ? 12.614 6.982 -11.056 1.00 75.81 82 GLN A N 1
ATOM 628 C CA . GLN A 1 82 ? 11.615 8.038 -10.976 1.00 75.81 82 GLN A CA 1
ATOM 629 C C . GLN A 1 82 ? 12.024 9.135 -11.959 1.00 75.81 82 GLN A C 1
ATOM 631 O O . GLN A 1 82 ? 13.131 9.670 -11.895 1.00 75.81 82 GLN A O 1
ATOM 636 N N . LEU A 1 83 ? 11.160 9.403 -12.926 1.00 78.50 83 LEU A N 1
ATOM 637 C CA . LEU A 1 83 ? 11.397 10.366 -13.986 1.00 78.50 83 LEU A CA 1
ATOM 638 C C . LEU A 1 83 ? 10.950 11.771 -13.547 1.00 78.50 83 LEU A C 1
ATOM 640 O O . LEU A 1 83 ? 10.123 11.919 -12.637 1.00 78.50 83 LEU A O 1
ATOM 644 N N . PRO A 1 84 ? 11.444 12.827 -14.222 1.00 73.94 84 PRO A N 1
ATOM 645 C CA . PRO A 1 84 ? 10.901 14.171 -14.074 1.00 73.94 84 PRO A CA 1
ATOM 646 C C . PRO A 1 84 ? 9.369 14.189 -14.222 1.00 73.94 84 PRO A C 1
ATOM 648 O O . PRO A 1 84 ? 8.781 13.343 -14.899 1.00 73.94 84 PRO A O 1
ATOM 651 N N . ALA A 1 85 ? 8.718 15.154 -13.569 1.00 77.81 85 ALA A N 1
ATOM 652 C CA . ALA A 1 85 ? 7.256 15.241 -13.446 1.00 77.81 85 ALA A CA 1
ATOM 653 C C . ALA A 1 85 ? 6.591 14.107 -12.632 1.00 77.81 85 ALA A C 1
ATOM 655 O O . ALA A 1 85 ? 5.379 13.928 -12.701 1.00 77.81 85 ALA A O 1
ATOM 656 N N . GLY A 1 86 ? 7.366 13.360 -11.836 1.00 74.56 86 GLY A N 1
ATOM 657 C CA . GLY A 1 86 ? 6.849 12.361 -10.895 1.00 74.56 86 GLY A CA 1
ATOM 658 C C . GLY A 1 86 ? 6.375 11.062 -11.546 1.00 74.56 86 GLY A C 1
ATOM 659 O O . GLY A 1 86 ? 5.701 10.271 -10.892 1.00 74.56 86 GLY A O 1
ATOM 660 N N . THR A 1 87 ? 6.679 10.854 -12.827 1.00 78.88 87 THR A N 1
ATOM 661 C CA . THR A 1 87 ? 6.350 9.609 -13.528 1.00 78.88 87 THR A CA 1
ATOM 662 C C . THR A 1 87 ? 7.329 8.498 -13.164 1.00 78.88 87 THR A C 1
ATOM 664 O O . THR A 1 87 ? 8.450 8.761 -12.721 1.00 78.88 87 THR A O 1
ATOM 667 N N . THR A 1 88 ? 6.934 7.246 -13.371 1.00 82.38 88 THR A N 1
ATOM 668 C CA . THR A 1 88 ? 7.808 6.100 -13.122 1.00 82.38 88 THR A CA 1
ATOM 669 C C . THR A 1 88 ? 8.202 5.415 -14.423 1.00 82.38 88 THR A C 1
ATOM 671 O O . THR A 1 88 ? 7.406 5.255 -15.344 1.00 82.38 88 THR A O 1
ATOM 674 N N . GLN A 1 89 ? 9.467 5.011 -14.517 1.00 81.19 89 GLN A N 1
ATOM 675 C CA . GLN A 1 89 ? 9.905 4.048 -15.513 1.00 81.19 89 GLN A CA 1
ATOM 676 C C . GLN A 1 89 ? 10.000 2.679 -14.849 1.00 81.19 89 GLN A C 1
ATOM 678 O O . GLN A 1 89 ? 10.731 2.514 -13.873 1.00 81.19 89 GLN A O 1
ATOM 683 N N . TYR A 1 90 ? 9.275 1.704 -15.387 1.00 79.56 90 TYR A N 1
ATOM 684 C CA . TYR A 1 90 ? 9.402 0.301 -15.003 1.00 79.56 90 TYR A CA 1
ATOM 685 C C . TYR A 1 90 ? 10.376 -0.410 -15.946 1.00 79.56 90 TYR A C 1
ATOM 687 O O . TYR A 1 90 ? 10.430 -0.109 -17.141 1.00 79.56 90 TYR A O 1
ATOM 695 N N . GLY A 1 91 ? 11.162 -1.341 -15.402 1.00 72.94 91 GLY A N 1
ATOM 696 C CA . GLY A 1 91 ? 12.117 -2.125 -16.185 1.00 72.94 91 GLY A CA 1
ATOM 697 C C . GLY A 1 91 ? 11.437 -3.027 -17.223 1.00 72.94 91 GLY A C 1
ATOM 698 O O . GLY A 1 91 ? 10.304 -3.462 -17.033 1.00 72.94 91 GLY A O 1
ATOM 699 N N . ALA A 1 92 ? 12.148 -3.335 -18.315 1.00 63.84 92 ALA A N 1
ATOM 700 C CA . ALA A 1 92 ? 11.639 -4.193 -19.393 1.00 63.84 92 ALA A CA 1
ATOM 701 C C . ALA A 1 92 ? 11.412 -5.655 -18.955 1.00 63.84 92 ALA A C 1
ATOM 703 O O . ALA A 1 92 ? 10.512 -6.317 -19.465 1.00 63.84 92 ALA A O 1
ATOM 704 N N . ALA A 1 93 ? 12.208 -6.149 -18.000 1.00 70.69 93 ALA A N 1
ATOM 705 C CA . ALA A 1 93 ? 11.920 -7.387 -17.285 1.00 70.69 93 ALA A CA 1
ATOM 706 C C . ALA A 1 93 ? 11.113 -7.047 -16.017 1.00 70.69 93 ALA A C 1
ATOM 708 O O . ALA A 1 93 ? 11.611 -6.276 -15.181 1.00 70.69 93 ALA A O 1
ATOM 709 N N . PRO A 1 94 ? 9.887 -7.583 -15.856 1.00 69.75 94 PRO A N 1
ATOM 710 C CA . PRO A 1 94 ? 9.098 -7.331 -14.662 1.00 69.75 94 PRO A CA 1
ATOM 711 C C . PRO A 1 94 ? 9.796 -7.985 -13.470 1.00 69.75 94 PRO A C 1
ATOM 713 O O . PRO A 1 94 ? 10.137 -9.166 -13.499 1.00 69.75 94 PRO A O 1
ATOM 716 N N . GLY A 1 95 ? 10.044 -7.200 -12.429 1.00 80.06 95 GLY A N 1
ATOM 717 C CA . GLY A 1 95 ? 10.540 -7.715 -11.162 1.00 80.06 95 GLY A CA 1
ATOM 718 C C . GLY A 1 95 ? 9.449 -8.447 -10.408 1.00 80.06 95 GLY A C 1
ATOM 719 O O . GLY A 1 95 ? 8.276 -8.401 -10.781 1.00 80.06 95 GLY A O 1
ATOM 720 N N . VAL A 1 96 ? 9.854 -9.092 -9.320 1.00 85.88 96 VAL A N 1
ATOM 721 C CA . VAL A 1 96 ? 8.943 -9.802 -8.425 1.00 85.88 96 VAL A CA 1
ATOM 722 C C . VAL A 1 96 ? 8.582 -8.903 -7.247 1.00 85.88 96 VAL A C 1
ATOM 724 O O . VAL A 1 96 ? 9.463 -8.321 -6.609 1.00 85.88 96 VAL A O 1
ATOM 727 N N . ASP A 1 97 ? 7.292 -8.812 -6.934 1.00 86.38 97 ASP A N 1
ATOM 728 C CA . ASP A 1 97 ? 6.798 -8.235 -5.689 1.00 86.38 97 ASP A CA 1
ATOM 729 C C . ASP A 1 97 ? 7.289 -9.087 -4.510 1.00 86.38 97 ASP A C 1
ATOM 731 O O . ASP A 1 97 ? 6.759 -10.156 -4.201 1.00 86.38 97 ASP A O 1
ATOM 735 N N . ARG A 1 98 ? 8.345 -8.609 -3.851 1.00 84.56 98 ARG A N 1
ATOM 736 C CA . ARG A 1 98 ? 9.018 -9.310 -2.758 1.00 84.56 98 ARG A CA 1
ATOM 737 C C . ARG A 1 98 ? 8.100 -9.556 -1.559 1.00 84.56 98 ARG A C 1
ATOM 739 O O . ARG A 1 98 ? 8.222 -10.608 -0.944 1.00 84.56 98 ARG A O 1
ATOM 746 N N . LEU A 1 99 ? 7.217 -8.625 -1.195 1.00 83.81 99 LEU A N 1
ATOM 747 C CA . LEU A 1 99 ? 6.315 -8.830 -0.054 1.00 83.81 99 LEU A CA 1
ATOM 748 C C . LEU A 1 99 ? 5.260 -9.886 -0.374 1.00 83.81 99 LEU A C 1
ATOM 750 O O . LE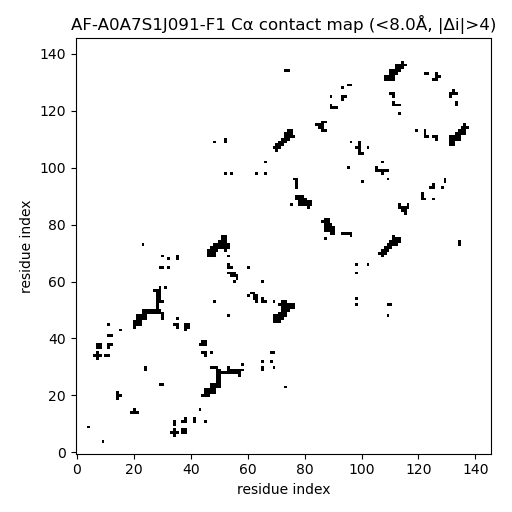U A 1 99 ? 4.936 -10.695 0.488 1.00 83.81 99 LEU A O 1
ATOM 754 N N . LYS A 1 100 ? 4.760 -9.909 -1.613 1.00 86.12 100 LYS A N 1
ATOM 755 C CA . LYS A 1 100 ? 3.840 -10.954 -2.068 1.00 86.12 100 LYS A CA 1
ATOM 756 C C . LYS A 1 100 ? 4.531 -12.315 -2.162 1.00 86.12 100 LYS A C 1
ATOM 758 O O . LYS A 1 100 ? 3.952 -13.312 -1.758 1.00 86.12 100 LYS A O 1
ATOM 763 N N . TRP A 1 101 ? 5.780 -12.352 -2.627 1.00 87.12 101 TRP A N 1
ATOM 764 C CA . TRP A 1 101 ? 6.599 -13.569 -2.657 1.00 87.12 101 TRP A CA 1
ATOM 765 C C . TRP A 1 101 ? 6.868 -14.147 -1.260 1.00 87.12 101 TRP A C 1
ATOM 767 O O . TRP A 1 101 ? 6.881 -15.361 -1.082 1.00 87.12 101 TRP A O 1
ATOM 777 N N . LEU A 1 102 ? 7.096 -13.281 -0.269 1.00 87.88 102 LEU A N 1
ATOM 778 C CA . LEU A 1 102 ? 7.372 -13.680 1.113 1.00 87.88 102 LEU A CA 1
ATOM 779 C C . LEU A 1 102 ? 6.121 -14.046 1.921 1.00 87.88 102 LEU A C 1
ATOM 781 O O . LEU A 1 102 ? 6.277 -14.556 3.026 1.00 87.88 102 LEU A O 1
ATOM 785 N N . ASP A 1 103 ? 4.915 -13.795 1.409 1.00 86.75 103 ASP A N 1
ATOM 786 C CA . ASP A 1 103 ? 3.665 -14.250 2.018 1.00 86.75 103 ASP A CA 1
ATOM 787 C C . ASP A 1 103 ? 3.264 -15.606 1.408 1.00 86.75 103 ASP A C 1
ATOM 789 O O . ASP A 1 103 ? 2.595 -15.641 0.371 1.00 86.75 103 ASP A O 1
ATOM 793 N N . PRO A 1 104 ? 3.662 -16.742 2.018 1.00 77.81 104 PRO A N 1
ATOM 794 C CA . PRO A 1 104 ? 3.480 -18.070 1.428 1.00 77.81 104 PRO A CA 1
ATOM 795 C C . PRO A 1 104 ? 2.007 -18.460 1.263 1.00 77.81 104 PRO A C 1
ATOM 797 O O . PRO A 1 104 ? 1.693 -19.378 0.510 1.00 77.81 104 PRO A O 1
ATOM 800 N N . GLU A 1 105 ? 1.103 -17.774 1.962 1.00 81.88 105 GLU A N 1
ATOM 801 C CA . GLU A 1 105 ? -0.338 -18.011 1.891 1.00 81.88 105 GLU A CA 1
ATOM 802 C C . GLU A 1 105 ? -1.026 -17.168 0.807 1.00 81.88 105 GLU A C 1
ATOM 804 O O . GLU A 1 105 ? -2.235 -17.278 0.619 1.00 81.88 105 GLU A O 1
ATOM 809 N N . GLY A 1 106 ? -0.278 -16.323 0.087 1.00 80.81 106 GLY A N 1
ATOM 810 C CA . GLY A 1 106 ? -0.794 -15.543 -1.038 1.00 80.81 106 GLY A CA 1
ATOM 811 C C . GLY A 1 106 ? -1.904 -14.557 -0.662 1.00 80.81 106 GLY A C 1
ATOM 812 O O . GLY A 1 106 ? -2.707 -14.185 -1.518 1.00 80.81 106 GLY A O 1
ATOM 813 N N . ARG A 1 107 ? -1.966 -14.129 0.604 1.00 82.44 107 ARG A N 1
ATOM 814 C CA . ARG A 1 107 ? -2.996 -13.215 1.128 1.00 82.44 107 ARG A CA 1
ATOM 815 C C . ARG A 1 107 ? -2.723 -11.771 0.729 1.00 82.44 107 ARG A C 1
ATOM 817 O O . ARG A 1 107 ? -3.635 -10.947 0.749 1.00 82.44 107 ARG A O 1
ATOM 824 N N . ARG A 1 108 ? -1.477 -11.453 0.372 1.00 89.38 108 ARG A N 1
ATOM 825 C CA . ARG A 1 108 ? -1.071 -10.097 0.024 1.00 89.38 108 ARG A CA 1
ATOM 826 C C . ARG A 1 108 ? -1.529 -9.664 -1.371 1.00 89.38 108 ARG A C 1
ATOM 828 O O . ARG A 1 108 ? -1.210 -10.292 -2.389 1.00 89.38 108 ARG A O 1
ATOM 835 N N . MET A 1 109 ? -2.186 -8.507 -1.428 1.00 92.00 109 MET A N 1
ATOM 836 C CA . MET A 1 109 ? -2.512 -7.809 -2.671 1.00 92.00 109 MET A CA 1
ATOM 837 C C . MET A 1 109 ? -1.774 -6.478 -2.757 1.00 92.00 109 MET A C 1
ATOM 839 O O . MET A 1 109 ? -1.964 -5.595 -1.929 1.00 92.00 109 MET A O 1
ATOM 843 N N . THR A 1 110 ? -0.944 -6.313 -3.781 1.00 91.19 110 THR A N 1
ATOM 844 C CA . THR A 1 110 ? -0.275 -5.039 -4.040 1.00 91.19 110 THR A CA 1
ATOM 845 C C . THR A 1 110 ? -0.787 -4.421 -5.328 1.00 91.19 110 THR A C 1
ATOM 847 O O . THR A 1 110 ? -1.036 -5.134 -6.298 1.00 91.19 110 THR A O 1
ATOM 850 N N . HIS A 1 111 ? -0.947 -3.099 -5.336 1.00 92.44 111 HIS A N 1
ATOM 851 C CA . HIS A 1 111 ? -1.365 -2.346 -6.509 1.00 92.44 111 HIS A CA 1
ATOM 852 C C . HIS A 1 111 ? -0.219 -1.495 -7.067 1.00 92.44 111 HIS A C 1
ATOM 854 O O . HIS A 1 111 ? 0.336 -0.634 -6.384 1.00 92.44 111 HIS A O 1
ATOM 860 N N . VAL A 1 112 ? 0.144 -1.714 -8.332 1.00 90.81 112 VAL A N 1
ATOM 861 C CA . VAL A 1 112 ? 1.073 -0.830 -9.054 1.00 90.81 112 VAL A CA 1
ATOM 862 C C . VAL A 1 112 ? 0.379 0.505 -9.308 1.00 90.81 112 VAL A C 1
ATOM 864 O O . VAL A 1 112 ? -0.795 0.532 -9.667 1.00 90.81 112 VAL A O 1
ATOM 867 N N . CYS A 1 113 ? 1.093 1.617 -9.177 1.00 88.25 113 CYS A N 1
ATOM 868 C CA . CYS A 1 113 ? 0.589 2.923 -9.589 1.00 88.25 113 CYS A CA 1
ATOM 869 C C . CYS A 1 113 ? 1.567 3.605 -10.537 1.00 88.25 113 CYS A C 1
ATOM 871 O O . CYS A 1 113 ? 2.779 3.454 -10.419 1.00 88.25 113 CYS A O 1
ATOM 873 N N . ASP A 1 114 ? 1.038 4.377 -11.480 1.00 85.62 114 ASP A N 1
ATOM 874 C CA . ASP A 1 114 ? 1.834 5.354 -12.211 1.00 85.62 114 ASP A CA 1
ATOM 875 C C . ASP A 1 114 ? 1.013 6.618 -12.438 1.00 85.62 114 ASP A C 1
ATOM 877 O O . ASP A 1 114 ? 0.357 6.805 -13.466 1.00 85.62 114 ASP A O 1
ATOM 881 N N . ARG A 1 115 ? 0.994 7.444 -11.390 1.00 82.69 115 ARG A N 1
ATOM 882 C CA . ARG A 1 115 ? 0.077 8.569 -11.192 1.00 82.69 115 ARG A CA 1
ATOM 883 C C . ARG A 1 115 ? -0.022 9.492 -12.399 1.00 82.69 115 ARG A C 1
ATOM 885 O O . ARG A 1 115 ? -1.113 9.926 -12.755 1.00 82.69 115 ARG A O 1
ATOM 892 N N . TRP A 1 116 ? 1.114 9.776 -13.026 1.00 82.19 116 TRP A N 1
ATOM 893 C CA . TRP A 1 116 ? 1.216 10.783 -14.077 1.00 82.19 116 TRP A CA 1
ATOM 894 C C . TRP A 1 116 ? 1.475 10.191 -15.468 1.00 82.19 116 TRP A C 1
ATOM 896 O O . TRP A 1 116 ? 1.496 10.936 -16.450 1.00 82.19 116 TRP A O 1
ATOM 906 N N . GLN A 1 117 ? 1.664 8.869 -15.591 1.00 83.5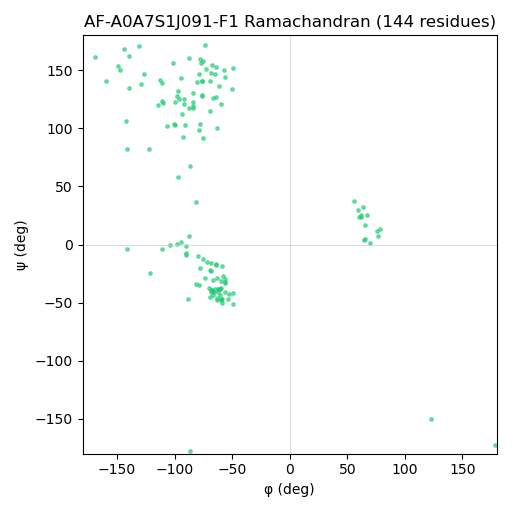6 117 GLN A N 1
ATOM 907 C CA . GLN A 1 117 ? 1.881 8.246 -16.895 1.00 83.56 117 GLN A CA 1
ATOM 908 C C . GLN A 1 117 ? 0.582 8.122 -17.687 1.00 83.56 117 GLN A C 1
ATOM 910 O O . GLN A 1 117 ? -0.416 7.546 -17.243 1.00 83.56 117 GLN A O 1
ATOM 915 N N . LYS A 1 118 ? 0.648 8.602 -18.932 1.00 85.06 118 LYS A N 1
ATOM 916 C CA . LYS A 1 118 ? -0.396 8.391 -19.943 1.00 85.06 118 LYS A CA 1
ATOM 917 C C . LYS A 1 118 ? -0.297 6.998 -20.558 1.00 85.06 118 LYS A C 1
ATOM 919 O O . LYS A 1 118 ? -1.311 6.392 -20.884 1.00 85.06 118 LYS A O 1
ATOM 924 N N . HIS A 1 119 ? 0.926 6.487 -20.709 1.00 86.81 119 HIS A N 1
ATOM 925 C CA . HIS A 1 119 ? 1.181 5.157 -21.247 1.00 86.81 119 HIS A CA 1
ATOM 926 C C . HIS A 1 119 ? 1.448 4.167 -20.109 1.00 86.81 119 HIS A C 1
ATOM 928 O O . HIS A 1 119 ? 2.534 4.132 -19.537 1.00 86.81 119 HIS A O 1
ATOM 934 N N . ARG A 1 120 ? 0.440 3.346 -19.797 1.00 86.88 120 ARG A N 1
ATOM 935 C CA . ARG A 1 120 ? 0.431 2.462 -18.617 1.00 86.88 120 ARG A CA 1
ATOM 936 C C . ARG A 1 120 ? 0.840 1.016 -18.908 1.00 86.88 120 ARG A C 1
ATOM 938 O O . ARG A 1 120 ? 0.895 0.213 -17.984 1.00 86.88 120 ARG A O 1
ATOM 945 N N . GLY A 1 121 ? 1.173 0.685 -20.159 1.00 89.00 121 GLY A N 1
ATOM 946 C CA . GLY A 1 121 ? 1.521 -0.677 -20.588 1.00 89.00 121 GLY A CA 1
ATOM 947 C C . GLY A 1 121 ? 2.560 -1.376 -19.696 1.00 89.00 121 GLY A C 1
ATOM 948 O O . GLY A 1 121 ? 2.272 -2.467 -19.212 1.00 89.00 121 GLY A O 1
ATOM 949 N N . PRO A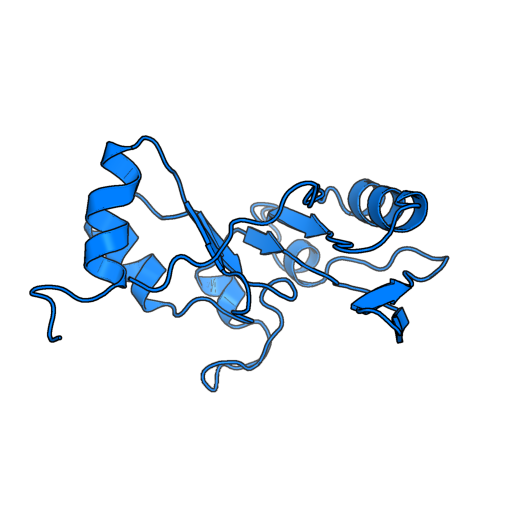 1 122 ? 3.714 -0.751 -19.390 1.00 87.19 122 PRO A N 1
ATOM 950 C CA . PRO A 1 122 ? 4.730 -1.361 -18.534 1.00 87.19 122 PRO A CA 1
ATOM 951 C C . PRO A 1 122 ? 4.229 -1.640 -17.111 1.00 87.19 122 PRO A C 1
ATOM 953 O O . PRO A 1 122 ? 4.485 -2.709 -16.565 1.00 87.19 122 PRO A O 1
ATOM 956 N N . ALA A 1 123 ? 3.466 -0.711 -16.528 1.00 87.19 123 ALA A N 1
ATOM 957 C CA . ALA A 1 123 ? 2.903 -0.868 -15.190 1.00 87.19 123 ALA A CA 1
ATOM 958 C C . ALA A 1 123 ? 1.826 -1.969 -15.147 1.00 87.19 123 ALA A C 1
ATOM 960 O O . ALA A 1 123 ? 1.790 -2.767 -14.212 1.00 87.19 123 ALA A O 1
ATOM 961 N N . MET A 1 124 ? 0.986 -2.058 -16.184 1.00 89.31 124 MET A N 1
ATOM 962 C CA . MET A 1 124 ? -0.013 -3.124 -16.326 1.00 89.31 124 MET A CA 1
ATOM 963 C C . MET A 1 124 ? 0.638 -4.491 -16.544 1.00 89.31 124 MET A C 1
ATOM 965 O O . MET A 1 124 ? 0.197 -5.480 -15.966 1.00 89.31 124 MET A O 1
ATOM 969 N N . GLN A 1 125 ? 1.706 -4.552 -17.340 1.00 89.75 125 GLN A N 1
ATOM 970 C CA . GLN A 1 125 ? 2.477 -5.771 -17.555 1.00 89.75 125 GLN A CA 1
ATOM 971 C C . GLN A 1 125 ? 3.120 -6.251 -16.246 1.00 89.75 125 GLN A C 1
ATOM 973 O O . GLN A 1 125 ? 3.009 -7.428 -15.907 1.00 89.75 125 GLN A O 1
ATOM 978 N N . LEU A 1 126 ? 3.735 -5.342 -15.482 1.00 88.50 126 LEU A N 1
ATOM 979 C CA . LEU A 1 126 ? 4.293 -5.643 -14.164 1.00 88.50 126 LEU A CA 1
ATOM 980 C C . LEU A 1 126 ? 3.225 -6.182 -13.203 1.00 88.50 126 LEU A C 1
ATOM 982 O O . LEU A 1 126 ? 3.457 -7.201 -12.548 1.00 88.50 126 LEU A O 1
ATOM 986 N N . ALA A 1 127 ? 2.062 -5.524 -13.148 1.00 90.81 127 ALA A N 1
ATOM 987 C CA . ALA A 1 127 ? 0.941 -5.947 -12.317 1.00 90.81 127 ALA A CA 1
ATOM 988 C C . ALA A 1 127 ? 0.469 -7.361 -12.696 1.00 90.81 127 ALA A C 1
ATOM 990 O O . ALA A 1 127 ? 0.372 -8.238 -11.838 1.00 90.81 127 ALA A O 1
ATOM 991 N N . PHE A 1 128 ? 0.277 -7.611 -13.994 1.00 91.62 128 PHE A N 1
ATOM 992 C CA . PHE A 1 128 ? -0.168 -8.900 -14.516 1.00 91.62 128 PHE A CA 1
ATOM 993 C C . PHE A 1 128 ? 0.783 -10.045 -14.141 1.00 91.62 128 PHE A C 1
ATOM 995 O O . PHE A 1 128 ? 0.342 -11.046 -13.579 1.00 91.62 128 PHE A O 1
ATOM 1002 N N . PHE A 1 129 ? 2.091 -9.887 -14.375 1.00 90.56 129 PHE A N 1
ATOM 1003 C CA . PHE A 1 129 ? 3.071 -10.943 -14.084 1.00 90.56 129 PHE A CA 1
ATOM 1004 C C . PHE A 1 129 ? 3.267 -11.225 -12.590 1.00 90.56 129 PHE A C 1
ATOM 1006 O O . PHE A 1 129 ? 3.797 -12.276 -12.241 1.00 90.56 129 PHE A O 1
ATOM 1013 N N . ASN A 1 130 ? 2.816 -10.329 -11.712 1.00 89.44 130 ASN A N 1
ATOM 1014 C CA . ASN A 1 130 ? 2.885 -10.510 -10.264 1.00 89.44 130 ASN A CA 1
ATOM 1015 C C . ASN A 1 130 ? 1.545 -10.893 -9.624 1.00 89.44 130 ASN A C 1
ATOM 1017 O O . ASN A 1 130 ? 1.483 -11.041 -8.405 1.00 89.44 130 ASN A O 1
ATOM 1021 N N . GLY A 1 131 ? 0.457 -11.021 -10.396 1.00 90.81 131 GLY A N 1
ATOM 1022 C CA . GLY A 1 131 ? -0.884 -11.155 -9.812 1.00 90.81 131 GLY A CA 1
ATOM 1023 C C . GLY A 1 131 ? -1.210 -9.985 -8.872 1.00 90.81 131 GLY A C 1
ATOM 1024 O O . GLY A 1 131 ? -1.768 -10.171 -7.785 1.00 90.81 131 GLY A O 1
ATOM 1025 N N . ALA A 1 132 ? -0.757 -8.796 -9.254 1.00 91.69 132 ALA A N 1
ATOM 1026 C CA . ALA A 1 132 ? -0.955 -7.534 -8.566 1.00 91.69 132 ALA A CA 1
ATOM 1027 C C . ALA A 1 132 ? -2.061 -6.738 -9.268 1.00 91.69 132 ALA A C 1
ATOM 1029 O O . ALA A 1 132 ? -2.355 -6.943 -10.447 1.00 91.69 132 ALA A O 1
ATOM 1030 N N . GLY A 1 133 ? -2.687 -5.829 -8.532 1.00 92.06 133 GLY A N 1
ATOM 1031 C CA . GLY A 1 133 ? -3.639 -4.898 -9.114 1.00 92.06 133 GLY A CA 1
ATOM 1032 C C . GLY A 1 133 ? -2.952 -3.643 -9.655 1.00 92.06 133 GLY A C 1
ATOM 1033 O O . GLY A 1 133 ? -1.730 -3.485 -9.595 1.00 92.06 133 GLY A O 1
ATOM 1034 N N . TYR A 1 134 ? -3.757 -2.719 -10.164 1.00 90.94 134 TYR A N 1
ATOM 1035 C CA . TYR A 1 134 ? -3.310 -1.403 -10.606 1.00 90.94 134 TYR A CA 1
ATOM 1036 C C . TYR A 1 134 ? -4.188 -0.330 -9.959 1.00 90.94 134 TYR A C 1
ATOM 1038 O O . TYR A 1 134 ? -5.402 -0.508 -9.902 1.00 90.94 134 TYR A O 1
ATOM 1046 N N . VAL A 1 135 ? -3.597 0.769 -9.486 1.00 89.19 135 VAL A N 1
ATOM 1047 C CA . VAL A 1 135 ? -4.333 1.954 -9.021 1.00 89.19 135 VAL A CA 1
ATOM 1048 C C . VAL A 1 135 ? -4.508 2.906 -10.208 1.00 89.19 135 VAL A C 1
ATOM 1050 O O . VAL A 1 135 ? -3.550 3.598 -10.573 1.00 89.19 135 VAL A O 1
ATOM 1053 N N . PRO A 1 136 ? -5.700 2.982 -10.834 1.00 80.56 136 PRO A N 1
ATOM 1054 C CA . PRO A 1 136 ? -5.964 3.960 -11.874 1.00 80.56 136 PRO A CA 1
ATOM 1055 C C . PRO A 1 136 ? -6.164 5.332 -11.232 1.00 80.56 136 PRO A C 1
ATOM 1057 O O . PRO A 1 136 ? -7.263 5.717 -10.839 1.00 80.56 136 PRO A O 1
ATOM 1060 N N . TRP A 1 137 ? -5.083 6.096 -11.108 1.00 75.56 137 TRP A N 1
ATOM 1061 C CA . TRP A 1 137 ? -5.198 7.486 -10.691 1.00 75.56 137 TRP A CA 1
ATOM 1062 C C . TRP A 1 137 ? -5.658 8.318 -11.890 1.00 75.56 137 TRP A C 1
ATOM 1064 O O . TRP A 1 137 ? -4.885 8.556 -12.817 1.00 75.56 137 TRP A O 1
ATOM 1074 N N . GLU A 1 138 ? -6.935 8.697 -11.912 1.00 64.12 138 GLU A N 1
ATOM 1075 C CA . GLU A 1 138 ? -7.532 9.440 -13.037 1.00 64.12 138 GLU A CA 1
ATOM 1076 C C . GLU A 1 138 ? -8.117 10.797 -12.622 1.00 64.12 138 GLU A C 1
ATOM 1078 O O . GLU A 1 138 ? -8.124 11.713 -13.436 1.00 64.12 138 GLU A O 1
ATOM 1083 N N . ASN A 1 139 ? -8.506 10.977 -11.350 1.00 58.16 139 ASN A N 1
ATOM 1084 C CA . ASN A 1 139 ? -8.966 12.256 -10.795 1.00 58.16 139 ASN A CA 1
ATOM 1085 C C . ASN A 1 139 ? -8.413 12.482 -9.375 1.00 58.16 139 ASN A C 1
ATOM 1087 O O . ASN A 1 139 ? -8.434 11.580 -8.539 1.00 58.16 139 ASN A O 1
ATOM 1091 N N . ILE A 1 140 ? -7.907 13.689 -9.099 1.00 62.03 140 ILE A N 1
ATOM 1092 C CA . ILE A 1 140 ? -7.332 14.078 -7.800 1.00 62.03 140 ILE A CA 1
ATOM 1093 C C . ILE A 1 140 ? -8.457 14.510 -6.849 1.00 62.03 140 ILE A C 1
ATOM 1095 O O . ILE A 1 140 ? -9.274 15.359 -7.203 1.00 62.03 140 ILE A O 1
ATOM 1099 N N . ARG A 1 141 ? -8.472 13.977 -5.619 1.00 51.97 141 ARG A N 1
ATOM 1100 C CA . ARG A 1 141 ? -9.239 14.577 -4.517 1.00 51.97 141 ARG A CA 1
ATOM 1101 C C . ARG A 1 141 ? -8.567 15.899 -4.146 1.00 51.97 141 ARG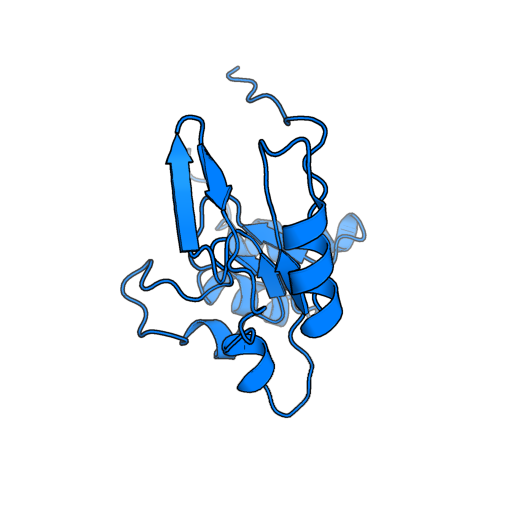 A C 1
ATOM 1103 O O . ARG A 1 141 ? -7.415 15.904 -3.724 1.00 51.97 141 ARG A O 1
ATOM 1110 N N . GLY A 1 142 ? -9.261 17.015 -4.351 1.00 47.62 142 GLY A N 1
ATOM 1111 C CA . GLY A 1 142 ? -8.787 18.319 -3.894 1.00 47.62 142 GLY A CA 1
ATOM 1112 C C . GLY A 1 142 ? -8.717 18.375 -2.367 1.00 47.62 142 GLY A C 1
ATOM 1113 O O . GLY A 1 142 ? -9.534 17.764 -1.680 1.00 47.62 142 GLY A O 1
ATOM 1114 N N . ILE A 1 143 ? -7.751 19.124 -1.841 1.00 49.41 143 ILE A N 1
ATOM 1115 C CA . ILE A 1 143 ? -7.721 19.505 -0.429 1.00 49.41 143 ILE A CA 1
ATOM 1116 C C . ILE A 1 143 ? -8.615 20.739 -0.295 1.00 49.41 143 ILE A C 1
ATOM 1118 O O . ILE A 1 143 ? -8.334 21.771 -0.905 1.00 49.41 143 ILE A O 1
ATOM 1122 N N . TRP A 1 144 ? -9.692 20.638 0.482 1.00 50.09 144 TRP A N 1
ATOM 1123 C CA . TRP A 1 144 ? -10.394 21.820 0.972 1.00 50.09 144 TRP A CA 1
ATOM 1124 C C . TRP A 1 144 ? -9.737 22.248 2.279 1.00 50.09 144 TRP A C 1
ATOM 1126 O O . TRP A 1 144 ? -9.726 21.490 3.247 1.00 50.09 144 TRP A O 1
ATOM 1136 N N . ASN A 1 145 ? -9.169 23.449 2.283 1.00 36.88 145 ASN A N 1
ATOM 1137 C CA . ASN A 1 145 ? -8.741 24.109 3.505 1.00 36.88 145 ASN A CA 1
ATOM 1138 C C . ASN A 1 145 ? -9.822 25.132 3.857 1.00 36.88 145 ASN A C 1
ATOM 1140 O O . ASN A 1 145 ? -9.961 26.134 3.153 1.00 36.88 145 ASN A O 1
ATOM 1144 N N . GLY A 1 146 ? -10.637 24.796 4.855 1.00 44.84 146 GLY A N 1
ATOM 1145 C CA . GLY A 1 146 ? -11.703 25.655 5.369 1.00 44.84 146 GLY A CA 1
ATOM 1146 C C . GLY A 1 146 ? -11.216 26.857 6.144 1.00 44.84 146 GLY A C 1
ATOM 1147 O O . GLY A 1 146 ? -10.110 26.776 6.721 1.00 44.84 146 GLY A O 1
#

Secondary structure (DSSP, 8-state):
---SS-HHHHHHHHGGGGT--EEEETT-SS--HHHHHHHHHTTS--EEEEBGGG---GGGPPTTGGGGT-SEEEE-TTEEEEPGGG-EEEPSSPPP-HHHHH-TT---EEEEE-TT-S--HHHHHHHHHTT-EEE---S--PPP--

Radius of gyration: 16.17 Å; Cα contacts (8 Å, |Δi|>4): 259; chains: 1; bounding box: 34×44×43 Å

Foldseek 3Di:
DDDPDDPLLCCLVPCVVVVAQADAAVVFLADDQSNQVNNVVSVHGHAYEEEQFNQDCPPVDDGLPRLVRHQEYEEAHQFPDQDPPRFTDHDPDQDEPVSCVVPPVSSHEYAYEGQPDPDCVRSVVNCVVHVHHYDPNDDDDDDDDD

Organism: NCBI:txid73025